Protein AF-A0A3L7LZA8-F1 (afdb_monomer_lite)

Radius of gyration: 15.6 Å; chains: 1; bounding box: 47×36×38 Å

Secondary structure (DSSP, 8-state):
-------HHHHHSSSS---S-EEESS-EEEEE--SSEEEEEEEEESSPPB-SSS-----TTEEEEEPTT--EEEE--STT-EEEEEEEE-HHHHHHHHS----EES-SEEE-HHHHHHHHHHHHHHHH---HHHHHHHHHHHHHHHGGGEE-------

pLDDT: mean 72.99, std 21.85, range [22.59, 97.25]

Foldseek 3Di:
DDPQPPDVVVVVVPVDDLDLKDWDFQDKFDWHFALWKKWWFFQDAPWFWQFAPPRDGAHHLKIFTDDGPGTTMTGRPDRVTTMIFIDTGHQVLLCVLQVFHDKDFPDRIDDDNVLSVVRSVLSNQLSVDPDPVSNSVSSNVNCVSCVVRIDTDPPPPD

Sequence (158 aa):
MKKTVHSSACRQAWRVCNSTVQHLLHHAFMPHSYDAFSLGIIDACAEPVQLSRCAASCPRQSLVMMNPDELHTGDAVTEEGWRYRMIYIAPSTLGDLSGESGWWFGNVAQQDLTRATALSQLLAAFWQSQEALCSAGLVLEIADRLRPHAHVARRSQM

Structure (mmCIF, N/CA/C/O backbone):
data_AF-A0A3L7LZA8-F1
#
_entry.id   AF-A0A3L7LZA8-F1
#
loop_
_atom_site.group_PDB
_atom_site.id
_atom_site.type_symbol
_atom_site.label_atom_id
_atom_site.label_alt_id
_atom_site.label_comp_id
_atom_site.label_asym_id
_atom_site.label_entity_id
_atom_site.label_seq_id
_atom_site.pdbx_PDB_ins_code
_atom_site.Cartn_x
_atom_site.Cartn_y
_atom_site.Cartn_z
_atom_site.occupancy
_atom_site.B_iso_or_equiv
_atom_site.auth_seq_id
_atom_site.auth_comp_id
_atom_site.auth_asym_id
_atom_site.auth_atom_id
_atom_site.pdbx_PDB_model_num
ATOM 1 N N . MET A 1 1 ? -15.874 -20.636 -15.280 1.00 28.42 1 MET A N 1
ATOM 2 C CA . MET A 1 1 ? -15.204 -21.303 -14.139 1.00 28.42 1 MET A CA 1
ATOM 3 C C . MET A 1 1 ? -13.952 -20.512 -13.788 1.00 28.42 1 MET A C 1
ATOM 5 O O . MET A 1 1 ? -12.988 -20.555 -14.541 1.00 28.42 1 MET A O 1
ATOM 9 N N . LYS A 1 2 ? -13.996 -19.713 -12.715 1.00 25.36 2 LYS A N 1
ATOM 10 C CA . LYS A 1 2 ? -12.841 -18.943 -12.231 1.00 25.36 2 LYS A CA 1
ATOM 11 C C . LYS A 1 2 ? -11.881 -19.933 -11.563 1.00 25.36 2 LYS A C 1
ATOM 13 O O . LYS A 1 2 ? -12.227 -20.507 -10.536 1.00 25.36 2 LYS A O 1
ATOM 18 N N . LYS A 1 3 ? -10.731 -20.216 -12.180 1.00 22.59 3 LYS A N 1
ATOM 19 C CA . LYS A 1 3 ? -9.682 -21.017 -11.538 1.00 22.59 3 LYS A CA 1
ATOM 20 C C . LYS A 1 3 ? -8.989 -20.129 -10.510 1.00 22.59 3 LYS A C 1
ATOM 22 O O . LYS A 1 3 ? -8.078 -19.387 -10.854 1.00 22.59 3 LYS A O 1
ATOM 27 N N . THR A 1 4 ? -9.439 -20.198 -9.265 1.00 29.67 4 THR A N 1
ATOM 28 C CA . THR A 1 4 ? -8.669 -19.721 -8.119 1.00 29.67 4 THR A CA 1
ATOM 29 C C . THR A 1 4 ? -7.475 -20.662 -7.969 1.00 29.67 4 THR A C 1
ATOM 31 O O . THR A 1 4 ? -7.614 -21.783 -7.480 1.00 29.67 4 THR A O 1
ATOM 34 N N . VAL A 1 5 ? -6.305 -20.267 -8.474 1.00 35.66 5 VAL A N 1
ATOM 35 C CA . VAL A 1 5 ? -5.085 -21.075 -8.352 1.00 35.66 5 VAL A CA 1
ATOM 36 C C . VAL A 1 5 ? -4.466 -20.791 -6.988 1.00 35.66 5 VAL A C 1
ATOM 38 O O . VAL A 1 5 ? -3.581 -19.962 -6.831 1.00 35.66 5 VAL A O 1
ATOM 41 N N . HIS A 1 6 ? -4.963 -21.480 -5.967 1.00 35.62 6 HIS A N 1
ATOM 42 C CA . HIS A 1 6 ? -4.308 -21.568 -4.666 1.00 35.62 6 HIS A CA 1
ATOM 43 C C . HIS A 1 6 ? -3.216 -22.645 -4.719 1.00 35.62 6 HIS A C 1
ATOM 45 O O . HIS A 1 6 ? -3.401 -23.742 -4.188 1.00 35.62 6 HIS A O 1
ATOM 51 N N . SER A 1 7 ? -2.082 -22.377 -5.376 1.00 33.81 7 SER A N 1
ATOM 52 C CA . SER A 1 7 ? -0.959 -23.319 -5.304 1.00 33.81 7 SER A CA 1
ATOM 53 C C . SER A 1 7 ? -0.294 -23.208 -3.926 1.00 33.81 7 SER A C 1
ATOM 55 O O . SER A 1 7 ? 0.017 -22.122 -3.433 1.00 33.81 7 SER A O 1
ATOM 57 N N . SER A 1 8 ? -0.103 -24.345 -3.257 1.00 29.80 8 SER A N 1
ATOM 58 C CA . SER A 1 8 ? 0.621 -24.439 -1.983 1.00 29.80 8 SER A CA 1
ATOM 59 C C . SER A 1 8 ? 2.046 -23.884 -2.078 1.00 29.80 8 SER A C 1
ATOM 61 O O . SER A 1 8 ? 2.532 -23.343 -1.091 1.00 29.80 8 SER A O 1
ATOM 63 N N . ALA A 1 9 ? 2.662 -23.910 -3.265 1.00 30.28 9 ALA A N 1
ATOM 64 C CA . ALA A 1 9 ? 3.958 -23.297 -3.553 1.00 30.28 9 ALA A CA 1
ATOM 65 C C . ALA A 1 9 ? 3.957 -21.766 -3.358 1.00 30.28 9 ALA A C 1
ATOM 67 O O . ALA A 1 9 ? 4.901 -21.230 -2.781 1.00 30.28 9 ALA A O 1
ATOM 68 N N . CYS A 1 10 ? 2.866 -21.078 -3.721 1.00 30.20 10 CYS A N 1
ATOM 69 C CA . CYS A 1 10 ? 2.695 -19.639 -3.479 1.00 30.20 10 CYS A CA 1
ATOM 70 C C . CYS A 1 10 ? 2.533 -19.320 -1.981 1.00 30.20 10 CYS A C 1
ATOM 72 O O . CYS A 1 10 ? 2.916 -18.251 -1.528 1.00 30.20 10 CYS A O 1
ATOM 74 N N . ARG A 1 11 ? 2.026 -20.269 -1.179 1.00 28.73 11 ARG A N 1
ATOM 75 C CA . ARG A 1 11 ? 2.004 -20.165 0.294 1.00 28.73 11 ARG A CA 1
ATOM 76 C C . ARG A 1 11 ? 3.338 -20.547 0.946 1.00 28.73 11 ARG A C 1
ATOM 78 O O . ARG A 1 11 ? 3.628 -20.068 2.036 1.00 28.73 11 ARG A O 1
ATOM 85 N N . GLN A 1 12 ? 4.137 -21.412 0.321 1.00 26.16 12 GLN A N 1
ATOM 86 C CA . GLN A 1 12 ? 5.396 -21.925 0.880 1.00 26.16 12 GLN A CA 1
ATOM 87 C C . GLN A 1 12 ? 6.597 -21.018 0.621 1.00 26.16 12 GLN A C 1
ATOM 89 O O . GLN A 1 12 ? 7.443 -20.919 1.503 1.00 26.16 12 GLN A O 1
ATOM 94 N N . ALA A 1 13 ? 6.626 -20.289 -0.498 1.00 31.77 13 ALA A N 1
ATOM 95 C CA . ALA A 1 13 ? 7.624 -19.238 -0.717 1.00 31.77 13 ALA A CA 1
ATOM 96 C C . ALA A 1 13 ? 7.542 -18.109 0.336 1.00 31.77 13 ALA A C 1
ATOM 98 O O . ALA A 1 13 ? 8.516 -17.398 0.540 1.00 31.77 13 ALA A O 1
ATOM 99 N N . TRP A 1 14 ? 6.408 -17.991 1.041 1.00 36.19 14 TRP A N 1
ATOM 100 C CA . TRP A 1 14 ? 6.113 -16.883 1.956 1.00 36.19 14 TRP A CA 1
ATOM 101 C C . TRP A 1 14 ? 5.804 -17.298 3.402 1.00 36.19 14 TRP A C 1
ATOM 103 O O . TRP A 1 14 ? 5.635 -16.442 4.264 1.00 36.19 14 TRP A O 1
ATOM 113 N N . ARG A 1 15 ? 5.779 -18.602 3.721 1.00 24.52 15 ARG A N 1
ATOM 114 C CA . ARG A 1 15 ? 5.746 -19.085 5.121 1.00 24.52 15 ARG A CA 1
ATOM 115 C C . ARG A 1 15 ? 7.105 -18.999 5.822 1.00 24.52 15 ARG A C 1
ATOM 117 O O . ARG A 1 15 ? 7.197 -19.329 7.000 1.00 24.52 15 ARG A O 1
ATOM 124 N N . VAL A 1 16 ? 8.143 -18.556 5.117 1.00 31.17 16 VAL A N 1
ATOM 125 C CA . VAL A 1 16 ? 9.498 -18.391 5.639 1.00 31.17 16 VAL A CA 1
ATOM 126 C C . VAL A 1 16 ? 9.909 -16.933 5.455 1.00 31.17 16 VAL A C 1
ATOM 128 O O . VAL A 1 16 ? 10.533 -16.620 4.453 1.00 31.17 16 VAL A O 1
ATOM 131 N N . CYS A 1 17 ? 9.540 -16.045 6.384 1.00 32.09 17 CYS A N 1
ATOM 132 C CA . CYS A 1 17 ? 10.435 -15.004 6.914 1.00 32.09 17 CYS A CA 1
ATOM 133 C C . CYS A 1 17 ? 9.679 -13.905 7.669 1.00 32.09 17 CYS A C 1
ATOM 135 O O . CYS A 1 17 ? 8.996 -13.079 7.074 1.00 32.09 17 CYS A O 1
ATOM 137 N N . ASN A 1 18 ? 9.957 -13.787 8.967 1.00 33.78 18 ASN A N 1
ATOM 138 C CA . ASN A 1 18 ? 9.859 -12.527 9.712 1.00 33.78 18 ASN A CA 1
ATOM 139 C C . ASN A 1 18 ? 10.967 -11.545 9.254 1.00 33.78 18 ASN A C 1
ATOM 141 O O . ASN A 1 18 ? 11.771 -11.104 10.072 1.00 33.78 18 ASN A O 1
ATOM 145 N N . SER A 1 19 ? 11.111 -11.274 7.949 1.00 40.09 19 SER A N 1
ATOM 146 C CA . SER A 1 19 ? 12.201 -10.436 7.424 1.00 40.09 19 SER A CA 1
ATOM 147 C C . SER A 1 19 ? 11.688 -9.193 6.709 1.00 40.09 19 SER A C 1
ATOM 149 O O . SER A 1 19 ? 10.867 -9.276 5.803 1.00 40.09 19 SER A O 1
ATOM 151 N N . THR A 1 20 ? 12.286 -8.059 7.063 1.00 56.75 20 THR A N 1
ATOM 152 C CA . THR A 1 20 ? 12.086 -6.697 6.551 1.00 56.75 20 THR A CA 1
ATOM 153 C C . THR A 1 20 ? 12.121 -6.538 5.024 1.00 56.75 20 THR A C 1
ATOM 155 O O . THR A 1 20 ? 11.540 -5.587 4.503 1.00 56.75 20 THR A O 1
ATOM 158 N N . VAL A 1 21 ? 12.817 -7.417 4.292 1.00 57.81 21 VAL A N 1
ATOM 159 C CA . VAL A 1 21 ? 13.053 -7.287 2.845 1.00 57.81 21 VAL A CA 1
ATOM 160 C C . VAL A 1 21 ? 13.142 -8.658 2.192 1.00 57.81 21 VAL A C 1
ATOM 162 O O . VAL A 1 21 ? 13.914 -9.493 2.659 1.00 57.81 21 VAL A O 1
ATOM 165 N N . GLN A 1 22 ? 12.439 -8.864 1.075 1.00 59.03 22 GLN A N 1
ATOM 166 C CA . GLN A 1 22 ? 12.596 -10.073 0.269 1.00 59.03 22 GLN A CA 1
ATOM 167 C C . GLN A 1 22 ? 13.469 -9.772 -0.952 1.00 59.03 22 GLN A C 1
ATOM 169 O O . GLN A 1 22 ? 13.223 -8.824 -1.701 1.00 59.03 22 GLN A O 1
ATOM 174 N N . HIS A 1 23 ? 14.499 -10.592 -1.147 1.00 55.44 23 HIS A N 1
ATOM 175 C CA . HIS A 1 23 ? 15.319 -10.598 -2.353 1.00 55.44 23 HIS A CA 1
ATOM 176 C C . HIS A 1 23 ? 14.956 -11.839 -3.169 1.00 55.44 23 HIS A C 1
ATOM 178 O O . HIS A 1 23 ? 15.065 -12.953 -2.656 1.00 55.44 23 HIS A O 1
ATOM 184 N N . LEU A 1 24 ? 14.512 -11.656 -4.413 1.00 55.91 24 LEU A N 1
ATOM 185 C CA . LEU A 1 24 ? 14.164 -12.757 -5.306 1.00 55.91 24 LEU A CA 1
ATOM 186 C C . LEU A 1 24 ? 15.078 -12.761 -6.528 1.00 55.91 24 LEU A C 1
ATOM 188 O O . LEU A 1 24 ? 15.089 -11.819 -7.320 1.00 55.91 24 LEU A O 1
ATOM 192 N N . LEU A 1 25 ? 15.801 -13.866 -6.690 1.00 53.75 25 LEU A N 1
ATOM 193 C CA . LEU A 1 25 ? 16.572 -14.181 -7.887 1.00 53.75 25 LEU A CA 1
ATOM 194 C C . LEU A 1 25 ? 15.710 -15.081 -8.780 1.00 53.75 25 LEU A C 1
ATOM 196 O O . LEU A 1 25 ? 15.241 -16.122 -8.321 1.00 53.75 25 LEU A O 1
ATOM 200 N N . HIS A 1 26 ? 15.475 -14.671 -10.029 1.00 57.03 26 HIS A N 1
ATOM 201 C CA . HIS A 1 26 ? 14.786 -15.465 -11.063 1.00 57.03 26 HIS A CA 1
ATOM 202 C C . HIS A 1 26 ? 13.436 -16.075 -10.636 1.00 57.03 26 HIS A C 1
ATOM 204 O O . HIS A 1 26 ? 13.129 -17.218 -10.978 1.00 57.03 26 HIS A O 1
ATOM 210 N N . HIS A 1 27 ? 12.626 -15.346 -9.863 1.00 55.28 27 HIS A N 1
ATOM 211 C CA . HIS A 1 27 ? 11.307 -15.834 -9.471 1.00 55.28 27 HIS A CA 1
ATOM 212 C C . HIS A 1 27 ? 10.215 -15.184 -10.316 1.00 55.28 27 HIS A C 1
ATOM 214 O O . HIS A 1 27 ? 10.109 -13.958 -10.362 1.00 55.28 27 HIS A O 1
ATOM 220 N N . ALA A 1 28 ? 9.425 -16.041 -10.958 1.00 59.59 28 ALA A N 1
ATOM 221 C CA . ALA A 1 28 ? 8.214 -15.709 -11.686 1.00 59.59 28 ALA A CA 1
ATOM 222 C C . ALA A 1 28 ? 7.019 -16.227 -10.884 1.00 59.59 28 ALA A C 1
ATOM 224 O O . ALA A 1 28 ? 6.829 -17.440 -10.737 1.00 59.59 28 ALA A O 1
ATOM 225 N N . PHE A 1 29 ? 6.225 -15.320 -10.321 1.00 62.38 29 PHE A N 1
ATOM 226 C CA . PHE A 1 29 ? 4.972 -15.703 -9.688 1.00 62.38 29 PHE A CA 1
ATOM 227 C C . PHE A 1 29 ? 3.896 -15.882 -10.752 1.00 62.38 29 PHE A C 1
ATOM 229 O O . PHE A 1 29 ? 3.516 -14.933 -11.439 1.00 62.38 29 PHE A O 1
ATOM 236 N N . MET A 1 30 ? 3.339 -17.093 -10.818 1.00 63.19 30 MET A N 1
ATOM 237 C CA . MET A 1 30 ? 2.129 -17.352 -11.596 1.00 63.19 30 MET A CA 1
ATOM 238 C C . MET A 1 30 ? 1.016 -16.358 -11.210 1.00 63.19 30 MET A C 1
ATOM 240 O O . MET A 1 30 ? 0.955 -15.950 -10.045 1.00 63.19 30 MET A O 1
ATOM 244 N N . PRO A 1 31 ? 0.109 -16.003 -12.142 1.00 68.25 31 PRO A N 1
ATOM 245 C CA . PRO A 1 31 ? -0.972 -15.064 -11.865 1.00 68.25 31 PRO A CA 1
ATOM 246 C C . PRO A 1 31 ? -1.758 -15.433 -10.601 1.00 68.25 31 PRO A C 1
ATOM 248 O O . PRO A 1 31 ? -2.319 -16.531 -10.516 1.00 68.25 31 PRO A O 1
ATOM 251 N N . HIS A 1 32 ? -1.814 -14.516 -9.639 1.00 71.12 32 HIS A N 1
ATOM 252 C CA . HIS A 1 32 ? -2.484 -14.696 -8.352 1.00 71.12 32 HIS A CA 1
ATOM 253 C C . HIS A 1 32 ? -3.108 -13.384 -7.860 1.00 71.12 32 HIS A C 1
ATOM 255 O O . HIS A 1 32 ? -2.889 -12.324 -8.436 1.00 71.12 32 HIS A O 1
ATOM 261 N N . SER A 1 33 ? -3.950 -13.466 -6.835 1.00 72.88 33 SER A N 1
ATOM 262 C CA . SER A 1 33 ? -4.588 -12.321 -6.182 1.00 72.88 33 SER A CA 1
ATOM 263 C C . SER A 1 33 ? -4.750 -12.610 -4.688 1.00 72.88 33 SER A C 1
ATOM 265 O O . SER A 1 33 ? -4.715 -13.774 -4.276 1.00 72.88 33 SER A O 1
ATOM 267 N N . TYR A 1 34 ? -4.945 -11.560 -3.891 1.00 76.38 34 TYR A N 1
ATOM 268 C CA . TYR A 1 34 ? -5.188 -11.642 -2.448 1.00 76.38 34 TYR A CA 1
ATOM 269 C C . TYR A 1 34 ? -6.501 -10.949 -2.098 1.00 76.38 34 TYR A C 1
ATOM 271 O O . TYR A 1 34 ? -6.894 -10.008 -2.773 1.00 76.38 34 TYR A O 1
ATOM 279 N N . ASP A 1 35 ? -7.133 -11.347 -1.003 1.00 84.81 35 ASP A N 1
ATOM 280 C CA . ASP A 1 35 ? -8.272 -10.653 -0.388 1.00 84.81 35 ASP A CA 1
ATOM 281 C C . ASP A 1 35 ? -7.838 -9.442 0.473 1.00 84.81 35 ASP A C 1
ATOM 283 O O . ASP A 1 35 ? -8.581 -8.948 1.321 1.00 84.81 35 ASP A O 1
ATOM 287 N N . ALA A 1 36 ? -6.623 -8.941 0.240 1.00 86.75 36 ALA A N 1
ATOM 288 C CA . ALA A 1 36 ? -5.979 -7.859 0.969 1.00 86.75 36 ALA A CA 1
ATOM 289 C C . ALA A 1 36 ? -5.286 -6.890 0.002 1.00 86.75 36 ALA A C 1
ATOM 291 O O . ALA A 1 36 ? -4.877 -7.279 -1.094 1.00 86.75 36 ALA A O 1
ATOM 292 N N . PHE A 1 37 ? -5.106 -5.639 0.430 1.00 89.62 37 PHE A N 1
ATOM 293 C CA . PHE A 1 37 ? -4.211 -4.710 -0.254 1.00 89.62 37 PHE A CA 1
ATOM 294 C C . PHE A 1 37 ? -2.781 -5.237 -0.177 1.00 89.62 37 PHE A C 1
ATOM 296 O O . PHE A 1 37 ? -2.351 -5.644 0.900 1.00 89.62 37 PHE A O 1
ATOM 303 N N . SER A 1 38 ? -2.034 -5.172 -1.278 1.00 91.06 38 SER A N 1
ATOM 304 C CA . SER A 1 38 ? -0.586 -5.390 -1.270 1.00 91.06 38 SER A CA 1
ATOM 305 C C . SER A 1 38 ? 0.102 -4.052 -1.499 1.00 91.06 38 SER A C 1
ATOM 307 O O . SER A 1 38 ? 0.070 -3.499 -2.601 1.00 91.06 38 SER A O 1
ATOM 309 N N . LEU A 1 39 ? 0.670 -3.503 -0.426 1.00 91.50 39 LEU A N 1
ATOM 310 C CA . LEU A 1 39 ? 1.228 -2.155 -0.393 1.00 91.50 39 LEU A CA 1
ATOM 311 C C . LEU A 1 39 ? 2.720 -2.224 -0.110 1.00 91.50 39 LEU A C 1
ATOM 313 O O . LEU A 1 39 ? 3.147 -2.936 0.797 1.00 91.50 39 LEU A O 1
ATOM 317 N N . GLY A 1 40 ? 3.526 -1.466 -0.843 1.00 91.50 40 GLY A N 1
ATOM 318 C CA . GLY A 1 40 ? 4.950 -1.439 -0.571 1.00 91.50 40 GLY A CA 1
ATOM 319 C C . GLY A 1 40 ? 5.796 -0.759 -1.623 1.00 91.50 40 GLY A C 1
ATOM 320 O O . GLY A 1 40 ? 5.367 0.207 -2.251 1.00 91.50 40 GLY A O 1
ATOM 321 N N . ILE A 1 41 ? 7.031 -1.233 -1.761 1.00 88.88 41 ILE A N 1
ATOM 322 C CA . ILE A 1 41 ? 8.027 -0.644 -2.653 1.00 88.88 41 ILE A CA 1
ATOM 323 C C . ILE A 1 41 ? 8.858 -1.687 -3.389 1.00 88.88 41 ILE A C 1
ATOM 325 O O . ILE A 1 41 ? 9.140 -2.769 -2.868 1.00 88.88 41 ILE A O 1
ATOM 329 N N . ILE A 1 42 ? 9.357 -1.287 -4.556 1.00 83.25 42 ILE A N 1
ATOM 330 C CA . ILE A 1 42 ? 10.476 -1.949 -5.229 1.00 83.25 42 ILE A CA 1
ATOM 331 C C . ILE A 1 42 ? 11.772 -1.233 -4.831 1.00 83.25 42 ILE A C 1
ATOM 333 O O . ILE A 1 42 ? 12.091 -0.163 -5.345 1.00 83.25 42 ILE A O 1
ATOM 337 N N . ASP A 1 43 ? 12.524 -1.820 -3.901 1.00 70.75 43 ASP A N 1
ATOM 338 C CA . ASP A 1 43 ? 13.790 -1.285 -3.376 1.00 70.75 43 ASP A CA 1
ATOM 339 C C . ASP A 1 43 ? 14.877 -1.214 -4.459 1.00 70.75 43 ASP A C 1
ATOM 341 O O . ASP A 1 43 ? 15.666 -0.273 -4.521 1.00 70.75 43 ASP A O 1
ATOM 345 N N . ALA A 1 44 ? 14.966 -2.264 -5.273 1.00 63.19 44 ALA A N 1
ATOM 346 C CA . ALA A 1 44 ? 15.937 -2.386 -6.345 1.00 63.19 44 ALA A CA 1
ATOM 347 C C . ALA A 1 44 ? 15.389 -3.342 -7.402 1.00 63.19 44 ALA A C 1
ATOM 349 O O . ALA A 1 44 ? 14.961 -4.446 -7.081 1.00 63.19 44 ALA A O 1
ATOM 350 N N . CYS A 1 45 ? 15.443 -2.929 -8.659 1.00 57.25 45 CYS A N 1
ATOM 351 C CA . CYS A 1 45 ? 15.244 -3.800 -9.800 1.00 57.25 45 CYS A CA 1
ATOM 352 C C . CYS A 1 45 ? 16.212 -3.386 -10.902 1.00 57.25 45 CYS A C 1
ATOM 354 O O . CYS A 1 45 ? 16.440 -2.191 -11.106 1.00 57.25 45 CYS A O 1
ATOM 356 N N . ALA A 1 46 ? 16.815 -4.357 -11.571 1.00 48.38 46 ALA A N 1
ATOM 357 C CA . ALA A 1 46 ? 17.689 -4.103 -12.705 1.00 48.38 46 ALA A CA 1
ATOM 358 C C . ALA A 1 46 ? 16.946 -3.505 -13.905 1.00 48.38 46 ALA A C 1
ATOM 360 O O . ALA A 1 46 ? 17.500 -2.658 -14.588 1.00 48.38 46 ALA A O 1
ATOM 361 N N . GLU A 1 47 ? 15.679 -3.875 -14.095 1.00 50.28 47 GLU A N 1
ATOM 362 C CA . GLU A 1 47 ? 14.859 -3.538 -15.265 1.00 50.28 47 GLU A CA 1
ATOM 363 C C . GLU A 1 47 ? 13.355 -3.517 -14.881 1.00 50.28 47 GLU A C 1
ATOM 365 O O . GLU A 1 47 ? 13.009 -3.828 -13.739 1.00 50.28 47 GLU A O 1
ATOM 370 N N . PRO A 1 48 ? 12.425 -3.135 -15.774 1.00 52.97 48 PRO A N 1
ATOM 371 C CA . PRO A 1 48 ? 10.981 -3.186 -15.533 1.00 52.97 48 PRO A CA 1
ATOM 372 C C . PRO A 1 48 ? 10.480 -4.517 -14.944 1.00 52.97 48 PRO A C 1
ATOM 374 O O . PRO A 1 48 ? 10.673 -5.564 -15.548 1.00 52.97 48 PRO A O 1
ATOM 377 N N . VAL A 1 49 ? 9.767 -4.491 -13.812 1.00 55.72 49 VAL A N 1
ATOM 378 C CA . VAL A 1 49 ? 8.984 -5.648 -13.312 1.00 55.72 49 VAL A CA 1
ATOM 379 C C . VAL A 1 49 ? 7.548 -5.531 -13.805 1.00 55.72 49 VAL A C 1
ATOM 381 O O . VAL A 1 49 ? 7.010 -4.431 -13.770 1.00 55.72 49 VAL A O 1
ATOM 384 N N . GLN A 1 50 ? 6.912 -6.634 -14.213 1.00 59.69 50 GLN A N 1
ATOM 385 C CA . GLN A 1 50 ? 5.466 -6.666 -14.464 1.00 59.69 50 GLN A CA 1
ATOM 386 C C . GLN A 1 50 ? 4.719 -7.073 -13.192 1.00 59.69 50 GLN A C 1
ATOM 388 O O . GLN A 1 50 ? 4.976 -8.143 -12.645 1.00 59.69 50 GLN A O 1
ATOM 393 N N . LEU A 1 51 ? 3.810 -6.208 -12.733 1.00 59.22 51 LEU A N 1
ATOM 394 C CA . LEU A 1 51 ? 3.070 -6.373 -11.475 1.00 59.22 51 LEU A CA 1
ATOM 395 C C . LEU A 1 51 ? 1.553 -6.530 -11.663 1.00 59.22 51 LEU A C 1
ATOM 397 O O . LEU A 1 51 ? 0.830 -6.610 -10.685 1.00 59.22 51 LEU A O 1
ATOM 401 N N . SER A 1 52 ? 1.027 -6.512 -12.891 1.00 60.84 52 SER A N 1
ATOM 402 C CA . SER A 1 52 ? -0.412 -6.666 -13.172 1.00 60.84 52 SER A CA 1
ATOM 403 C C . SER A 1 52 ? -0.640 -7.029 -14.644 1.00 60.84 52 SER A C 1
ATOM 405 O O . SER A 1 52 ? 0.281 -6.973 -15.460 1.00 60.84 52 SER A O 1
ATOM 407 N N . ARG A 1 53 ? -1.883 -7.382 -15.010 1.00 52.50 53 ARG A N 1
ATOM 408 C CA . ARG A 1 53 ? -2.299 -7.620 -16.412 1.00 52.50 53 ARG A CA 1
ATOM 409 C C . ARG A 1 53 ? -2.039 -6.417 -17.321 1.00 52.50 53 ARG A C 1
ATOM 411 O O . ARG A 1 53 ? -1.822 -6.592 -18.516 1.00 52.50 53 ARG A O 1
ATOM 418 N N . CYS A 1 54 ? -2.072 -5.211 -16.759 1.00 39.31 54 CYS A N 1
ATOM 419 C CA . CYS A 1 54 ? -1.468 -4.039 -17.373 1.00 39.31 54 CYS A CA 1
ATOM 420 C C . CYS A 1 54 ? 0.006 -4.070 -16.986 1.00 39.31 54 CYS A C 1
ATOM 422 O O . CYS A 1 54 ? 0.316 -3.855 -15.817 1.00 39.31 54 CYS A O 1
ATOM 424 N N . ALA A 1 55 ? 0.888 -4.380 -17.936 1.00 46.88 55 ALA A N 1
ATOM 425 C CA . ALA A 1 55 ? 2.333 -4.423 -17.743 1.00 46.88 55 ALA A CA 1
ATOM 426 C C . ALA A 1 55 ? 2.861 -3.057 -17.262 1.00 46.88 55 ALA A C 1
ATOM 428 O O . ALA A 1 55 ? 3.308 -2.224 -18.047 1.00 46.88 55 ALA A O 1
ATOM 429 N N . ALA A 1 56 ? 2.755 -2.796 -15.963 1.00 52.50 56 ALA A N 1
ATOM 430 C CA . ALA A 1 56 ? 3.266 -1.597 -15.335 1.00 52.50 56 ALA A CA 1
ATOM 431 C C . ALA A 1 56 ? 4.742 -1.841 -15.045 1.00 52.50 56 ALA A C 1
ATOM 433 O O . ALA A 1 56 ? 5.062 -2.544 -14.095 1.00 52.50 56 ALA A O 1
ATOM 434 N N . SER A 1 57 ? 5.619 -1.292 -15.886 1.00 55.88 57 SER A N 1
ATOM 435 C CA . SER A 1 57 ? 7.054 -1.235 -15.613 1.00 55.88 57 SER A CA 1
ATOM 436 C C . SER A 1 57 ? 7.293 -0.501 -14.293 1.00 55.88 57 SER A C 1
ATOM 438 O O . SER A 1 57 ? 6.940 0.672 -14.169 1.00 55.88 57 SER A O 1
ATOM 440 N N . CYS A 1 58 ? 7.881 -1.190 -13.314 1.00 59.44 58 CYS A N 1
ATOM 441 C CA . CYS A 1 58 ? 8.276 -0.601 -12.037 1.00 59.44 58 CYS A CA 1
ATOM 442 C C . CYS A 1 58 ? 9.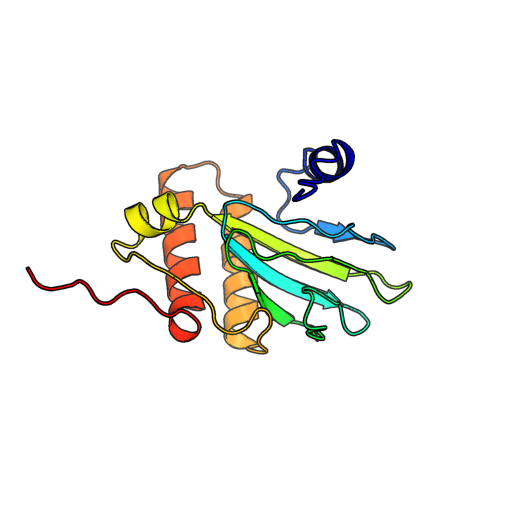783 -0.290 -12.024 1.00 59.44 58 CYS A C 1
ATOM 444 O O . CYS A 1 58 ? 10.584 -1.186 -11.744 1.00 59.44 58 CYS A O 1
ATOM 446 N N . PRO A 1 59 ? 10.202 0.957 -12.304 1.00 62.25 59 PRO A N 1
ATOM 447 C CA . PRO A 1 59 ? 11.584 1.377 -12.093 1.00 62.25 59 PRO A CA 1
ATOM 448 C C . PRO A 1 59 ? 11.952 1.339 -10.600 1.00 62.25 59 PRO A C 1
ATOM 450 O O . PRO A 1 59 ? 11.085 1.266 -9.722 1.00 62.25 59 PRO A O 1
ATOM 453 N N . ARG A 1 60 ? 13.254 1.396 -10.293 1.00 67.19 60 ARG A N 1
ATOM 454 C CA . ARG A 1 60 ? 13.761 1.418 -8.908 1.00 67.19 60 ARG A CA 1
ATOM 455 C C . ARG A 1 60 ? 13.048 2.485 -8.072 1.00 67.19 60 ARG A C 1
ATOM 457 O O . ARG A 1 60 ? 12.772 3.574 -8.569 1.00 67.19 60 ARG A O 1
ATOM 464 N N . GLN A 1 61 ? 12.804 2.169 -6.799 1.00 71.69 61 GLN A N 1
ATOM 465 C CA . GLN A 1 61 ? 12.190 3.068 -5.816 1.00 71.69 61 GLN A CA 1
ATOM 466 C C . GLN A 1 61 ? 10.759 3.498 -6.187 1.00 71.69 61 GLN A C 1
ATOM 468 O O . GLN A 1 61 ? 10.342 4.621 -5.903 1.00 71.69 61 GLN A O 1
ATOM 473 N N . SER A 1 62 ? 10.002 2.598 -6.815 1.00 82.44 62 SER A N 1
ATOM 474 C CA . SER A 1 62 ? 8.575 2.800 -7.083 1.00 82.44 62 SER A CA 1
ATOM 475 C C . SER A 1 62 ? 7.718 2.317 -5.916 1.00 82.44 62 SER A C 1
ATOM 477 O O . SER A 1 62 ? 8.030 1.303 -5.286 1.00 82.44 62 SER A O 1
ATOM 479 N N . LEU A 1 63 ? 6.619 3.029 -5.669 1.00 89.81 63 LEU A N 1
ATOM 480 C CA . LEU A 1 63 ? 5.510 2.574 -4.836 1.00 89.81 63 LEU A CA 1
ATOM 481 C C . LEU A 1 63 ? 4.735 1.482 -5.577 1.00 89.81 63 LEU A C 1
ATOM 483 O O . LEU A 1 63 ? 4.488 1.614 -6.777 1.00 89.81 63 LEU A O 1
ATOM 487 N N . VAL A 1 64 ? 4.313 0.453 -4.847 1.00 89.00 64 VAL A N 1
ATOM 488 C CA . VAL A 1 64 ? 3.424 -0.614 -5.319 1.00 89.00 64 VAL A CA 1
ATOM 489 C C . VAL A 1 64 ? 2.158 -0.606 -4.470 1.00 89.00 64 VAL A C 1
ATOM 491 O O . VAL A 1 64 ? 2.236 -0.660 -3.244 1.00 89.00 64 VAL A O 1
ATOM 494 N N . MET A 1 65 ? 0.999 -0.502 -5.115 1.00 91.50 65 MET A N 1
ATOM 495 C CA . MET A 1 65 ? -0.309 -0.331 -4.481 1.00 91.50 65 MET A CA 1
ATOM 496 C C . MET A 1 65 ? -1.357 -1.180 -5.208 1.00 91.50 65 MET A C 1
ATOM 498 O O . MET A 1 65 ? -2.089 -0.683 -6.061 1.00 91.50 65 MET A O 1
ATOM 502 N N . MET A 1 66 ? -1.406 -2.478 -4.905 1.00 89.62 66 MET A N 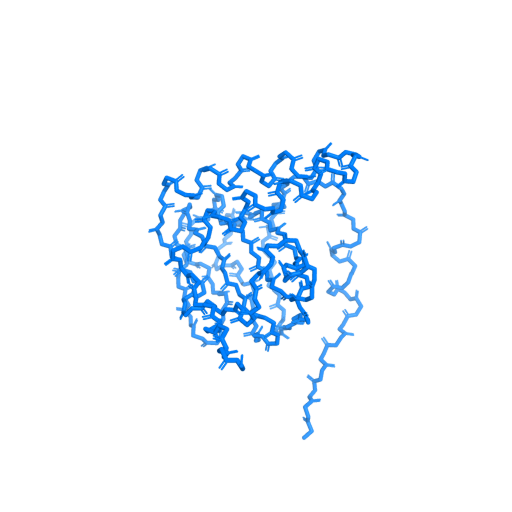1
ATOM 503 C CA . MET A 1 66 ? -2.357 -3.407 -5.528 1.00 89.62 66 MET A CA 1
ATOM 504 C C . MET A 1 66 ? -3.613 -3.557 -4.675 1.00 89.62 66 MET A C 1
ATOM 506 O O . MET A 1 66 ? -3.535 -3.720 -3.451 1.00 89.62 66 MET A O 1
ATOM 510 N N . ASN A 1 67 ? -4.771 -3.520 -5.332 1.00 91.50 67 ASN A N 1
ATOM 511 C CA . ASN A 1 67 ? -6.061 -3.681 -4.672 1.00 91.50 67 ASN A CA 1
ATOM 512 C C . ASN A 1 67 ? -6.350 -5.164 -4.356 1.00 91.50 67 ASN A C 1
ATOM 514 O O . ASN A 1 67 ? -5.797 -6.056 -5.006 1.00 91.50 67 ASN A O 1
ATOM 518 N N . PRO A 1 68 ? -7.249 -5.457 -3.398 1.00 88.00 68 PRO A N 1
ATOM 519 C CA . PRO A 1 68 ? -7.790 -6.797 -3.221 1.00 88.00 68 PRO A CA 1
ATOM 520 C C . PRO A 1 68 ? -8.388 -7.327 -4.526 1.00 88.00 68 PRO A C 1
ATOM 522 O O . PRO A 1 68 ? -8.936 -6.571 -5.328 1.00 88.00 68 PRO A O 1
ATOM 525 N N . ASP A 1 69 ? -8.273 -8.634 -4.729 1.00 84.19 69 ASP A N 1
ATOM 526 C CA . ASP A 1 69 ? -8.698 -9.375 -5.918 1.00 84.19 69 ASP A CA 1
ATOM 527 C C . ASP A 1 69 ? -8.036 -8.938 -7.235 1.00 84.19 69 ASP A C 1
ATOM 529 O O . ASP A 1 69 ? -8.347 -9.480 -8.303 1.00 84.19 69 ASP A O 1
ATOM 533 N N . GLU A 1 70 ? -7.072 -8.016 -7.183 1.00 80.12 70 GLU A N 1
ATOM 534 C CA . GLU A 1 70 ? -6.309 -7.609 -8.349 1.00 80.12 70 GLU A CA 1
ATOM 535 C C . GLU A 1 70 ? -5.349 -8.728 -8.756 1.00 80.12 70 GLU A C 1
ATOM 537 O O . GLU A 1 70 ? -4.447 -9.117 -8.010 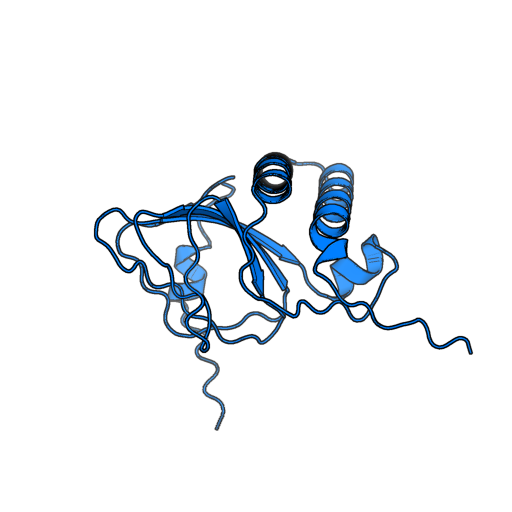1.00 80.12 70 GLU A O 1
ATOM 542 N N . LEU A 1 71 ? -5.573 -9.288 -9.948 1.00 75.69 71 LEU A N 1
ATOM 543 C CA . LEU A 1 71 ? -4.736 -10.359 -10.470 1.00 75.69 71 LEU A CA 1
ATOM 544 C C . LEU A 1 71 ? -3.392 -9.796 -10.927 1.00 75.69 71 LEU A C 1
ATOM 546 O O . LEU A 1 71 ? -3.336 -9.013 -11.877 1.00 75.69 71 LEU A O 1
ATOM 550 N N . HIS A 1 72 ? -2.322 -10.291 -10.325 1.00 70.75 72 HIS A N 1
ATOM 551 C CA . HIS A 1 72 ? -0.962 -9.876 -10.612 1.00 70.75 72 HIS A CA 1
ATOM 552 C C . HIS A 1 72 ? -0.025 -11.058 -10.831 1.00 70.75 72 HIS A C 1
ATOM 554 O O . HIS A 1 72 ? -0.252 -12.173 -10.352 1.00 70.75 72 HIS A O 1
ATOM 560 N N . THR A 1 73 ? 1.028 -10.796 -11.597 1.00 66.69 73 THR A N 1
ATOM 561 C CA . THR A 1 73 ? 2.232 -11.624 -11.664 1.00 66.69 73 THR A CA 1
ATOM 562 C C . THR A 1 73 ? 3.363 -10.879 -10.968 1.00 66.69 73 THR A C 1
ATOM 564 O O . THR A 1 73 ? 3.238 -9.703 -10.631 1.00 66.69 73 THR A O 1
ATOM 567 N N . GLY A 1 74 ? 4.458 -11.575 -10.707 1.00 61.16 74 GLY A N 1
ATOM 568 C CA . GLY A 1 74 ? 5.696 -10.942 -10.282 1.00 61.16 74 GLY A CA 1
ATOM 569 C C . GLY A 1 74 ? 6.809 -11.648 -11.012 1.00 61.16 74 GLY A C 1
ATOM 570 O O . GLY A 1 74 ? 7.314 -12.655 -10.526 1.00 61.16 74 GLY A O 1
ATOM 571 N N . ASP A 1 75 ? 7.100 -11.161 -12.211 1.00 57.28 75 ASP A N 1
ATOM 572 C CA . ASP A 1 75 ? 8.109 -11.740 -13.084 1.00 57.28 75 ASP A CA 1
ATOM 573 C C . ASP A 1 75 ? 9.374 -10.893 -12.997 1.00 57.28 75 ASP A C 1
ATOM 575 O O . ASP A 1 75 ? 9.395 -9.734 -13.418 1.00 57.28 75 ASP A O 1
ATOM 579 N N . ALA A 1 76 ? 10.437 -11.471 -12.431 1.00 53.81 76 ALA A N 1
ATOM 580 C CA . ALA A 1 76 ? 11.773 -10.913 -12.577 1.00 53.81 76 ALA A CA 1
ATOM 581 C C . ALA A 1 76 ? 12.150 -10.987 -14.063 1.00 53.81 76 ALA A C 1
ATOM 583 O O . ALA A 1 76 ? 12.391 -12.070 -14.592 1.00 53.81 76 ALA A O 1
ATOM 584 N N . VAL A 1 77 ? 12.161 -9.841 -14.745 1.00 52.22 77 VAL A N 1
ATOM 585 C CA . VAL A 1 77 ? 12.426 -9.780 -16.191 1.00 52.22 77 VAL A CA 1
ATOM 586 C C . VAL A 1 77 ? 13.909 -10.050 -16.512 1.00 52.22 77 VAL A C 1
ATOM 588 O O . VAL A 1 77 ? 14.244 -10.291 -17.668 1.00 52.22 77 VAL A O 1
ATOM 591 N N . THR A 1 78 ? 14.802 -10.074 -15.510 1.00 56.97 78 THR A N 1
ATOM 592 C CA . THR A 1 78 ? 16.258 -10.186 -15.715 1.00 56.97 78 THR A CA 1
ATOM 593 C C . THR A 1 78 ? 17.002 -11.049 -14.694 1.00 56.97 78 THR A C 1
ATOM 595 O O . THR A 1 78 ? 16.487 -11.395 -13.626 1.00 56.97 78 THR A O 1
ATOM 598 N N . GLU A 1 79 ? 18.259 -11.362 -15.040 1.00 57.06 79 GLU A N 1
ATOM 599 C CA . GLU A 1 79 ? 19.162 -12.215 -14.256 1.00 57.06 79 GLU A CA 1
ATOM 600 C C . GLU A 1 79 ? 19.608 -11.600 -12.915 1.00 57.06 79 GLU A C 1
ATOM 602 O O . GLU A 1 79 ? 19.962 -12.289 -11.962 1.00 57.06 79 GLU A O 1
ATOM 607 N N . GLU A 1 80 ? 19.556 -10.276 -12.803 1.00 57.31 80 GLU A N 1
ATOM 608 C CA . GLU A 1 80 ? 19.995 -9.545 -11.609 1.00 57.31 80 GLU A CA 1
ATOM 609 C C . GLU A 1 80 ? 18.961 -9.580 -10.465 1.00 57.31 80 GLU A C 1
ATOM 611 O O . GLU A 1 80 ? 19.241 -9.130 -9.352 1.00 57.31 80 GLU A O 1
ATOM 616 N N . GLY A 1 81 ? 17.771 -10.135 -10.725 1.00 62.44 81 GLY A N 1
ATOM 617 C CA . GLY A 1 81 ? 16.696 -10.262 -9.748 1.00 62.44 81 GLY A CA 1
ATOM 618 C C . GLY A 1 81 ? 16.065 -8.926 -9.345 1.00 62.44 81 GLY A C 1
ATOM 619 O O . GLY A 1 81 ? 16.278 -7.873 -9.950 1.00 62.44 81 GLY A O 1
ATOM 620 N N . TRP A 1 82 ? 15.234 -8.977 -8.306 1.00 66.31 82 TRP A N 1
ATOM 621 C CA . TRP A 1 82 ? 14.548 -7.804 -7.769 1.00 66.31 82 TRP A CA 1
ATOM 622 C C . TRP A 1 82 ? 14.370 -7.905 -6.256 1.00 66.31 82 TRP A C 1
ATOM 624 O O . TRP A 1 82 ? 14.334 -8.987 -5.661 1.00 66.31 82 TRP A O 1
ATOM 634 N N . ARG A 1 83 ? 14.273 -6.738 -5.622 1.00 74.19 83 ARG A N 1
ATOM 635 C CA . ARG A 1 83 ? 14.111 -6.585 -4.181 1.00 74.19 83 ARG A CA 1
ATOM 636 C C . ARG A 1 83 ? 12.910 -5.708 -3.894 1.00 74.19 83 ARG A C 1
ATOM 638 O O . ARG A 1 83 ? 12.813 -4.600 -4.422 1.00 74.19 83 ARG A O 1
ATOM 645 N N . TYR A 1 84 ? 12.043 -6.174 -3.010 1.00 81.00 84 TYR A N 1
ATOM 646 C CA . TYR A 1 84 ? 10.850 -5.444 -2.605 1.00 81.00 84 TYR A CA 1
ATOM 647 C C . TYR A 1 84 ? 10.597 -5.574 -1.105 1.00 81.00 84 TYR A C 1
ATOM 649 O O . TYR A 1 84 ? 11.130 -6.453 -0.418 1.00 81.00 84 TYR A O 1
ATOM 657 N N . ARG A 1 85 ? 9.744 -4.683 -0.607 1.00 86.44 85 ARG A N 1
ATOM 658 C CA . ARG A 1 85 ? 9.172 -4.745 0.739 1.00 86.44 85 ARG A CA 1
ATOM 659 C C . ARG A 1 85 ? 7.688 -4.511 0.607 1.00 86.44 85 ARG A C 1
ATOM 661 O O . ARG A 1 85 ? 7.308 -3.490 0.046 1.00 86.44 85 ARG A O 1
ATOM 668 N N . MET A 1 86 ? 6.885 -5.431 1.124 1.00 87.50 86 MET A N 1
ATOM 669 C CA . MET A 1 86 ? 5.429 -5.338 1.070 1.00 87.50 86 MET A CA 1
ATOM 670 C C . MET A 1 86 ? 4.833 -5.548 2.458 1.00 87.50 86 MET A C 1
ATOM 672 O O . MET A 1 86 ? 5.419 -6.224 3.305 1.00 87.50 86 MET A O 1
ATOM 676 N N . ILE A 1 87 ? 3.647 -4.990 2.655 1.00 89.25 87 ILE A N 1
ATOM 677 C CA . ILE A 1 87 ? 2.702 -5.338 3.709 1.00 89.25 87 ILE A CA 1
ATOM 678 C C . ILE A 1 87 ? 1.376 -5.723 3.052 1.00 89.25 87 ILE A C 1
ATOM 680 O O . ILE A 1 87 ? 0.995 -5.163 2.021 1.00 89.25 87 ILE A O 1
ATOM 684 N N . TYR A 1 88 ? 0.680 -6.682 3.658 1.00 90.25 88 TYR A N 1
ATOM 685 C CA . TYR A 1 88 ? -0.647 -7.103 3.229 1.00 90.25 88 TYR A CA 1
ATOM 686 C C . TYR A 1 88 ? -1.667 -6.690 4.280 1.00 90.25 88 TYR A C 1
ATOM 688 O O . TYR A 1 88 ? -1.555 -7.097 5.436 1.00 90.25 88 TYR A O 1
ATOM 696 N N . ILE A 1 89 ? -2.635 -5.860 3.895 1.00 89.69 89 ILE A N 1
ATOM 697 C CA . ILE A 1 89 ? -3.598 -5.274 4.834 1.00 89.69 89 ILE A CA 1
ATOM 698 C C . ILE A 1 89 ? -5.010 -5.581 4.353 1.00 89.69 89 ILE A C 1
ATOM 700 O O . ILE A 1 89 ? -5.396 -5.199 3.248 1.00 89.69 89 ILE A O 1
ATOM 704 N N . ALA A 1 90 ? -5.790 -6.272 5.184 1.00 91.19 90 ALA A N 1
ATOM 705 C CA . ALA A 1 90 ? -7.197 -6.513 4.892 1.00 91.19 90 ALA A CA 1
ATOM 706 C C . ALA A 1 90 ? -7.968 -5.177 4.859 1.00 91.19 90 ALA A C 1
ATOM 708 O O . ALA A 1 90 ? -7.706 -4.308 5.699 1.00 91.19 90 ALA A O 1
ATOM 709 N N . PRO A 1 91 ? -8.951 -4.999 3.956 1.00 91.00 91 PRO A N 1
ATOM 710 C CA . PRO A 1 91 ? -9.720 -3.758 3.887 1.00 91.00 91 PRO A CA 1
ATOM 711 C C . PRO A 1 91 ? -10.432 -3.394 5.189 1.00 91.00 91 PRO A C 1
ATOM 713 O O . PRO A 1 91 ? -10.492 -2.217 5.534 1.00 91.00 91 PRO A O 1
ATOM 716 N N . SER A 1 92 ? -10.923 -4.393 5.931 1.00 91.06 92 SER A N 1
ATOM 717 C CA . SER A 1 92 ? -11.522 -4.182 7.251 1.00 91.06 92 SER A CA 1
ATOM 718 C C . SER A 1 92 ? -10.504 -3.631 8.243 1.00 91.06 92 SER A C 1
ATOM 720 O O . SER A 1 92 ? -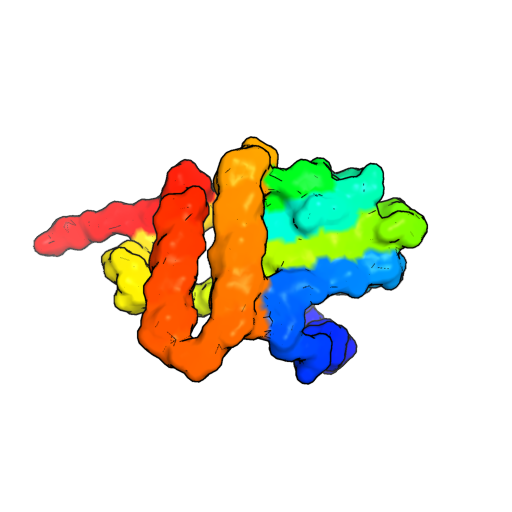10.765 -2.616 8.866 1.00 91.06 92 SER A O 1
ATOM 722 N N . THR A 1 93 ? -9.306 -4.218 8.320 1.00 91.44 93 THR A N 1
ATOM 723 C CA . THR A 1 93 ? -8.238 -3.753 9.216 1.00 91.44 93 THR A CA 1
ATOM 724 C C . THR A 1 93 ? -7.808 -2.325 8.902 1.00 91.44 93 THR A C 1
ATOM 726 O O . THR A 1 93 ? -7.661 -1.519 9.816 1.00 91.44 93 THR A O 1
ATOM 729 N N . LEU A 1 94 ? -7.622 -1.990 7.621 1.00 93.06 94 LEU A N 1
ATOM 730 C CA . LEU A 1 94 ? -7.278 -0.623 7.231 1.00 93.06 94 LEU A CA 1
ATOM 731 C C . LEU A 1 94 ? -8.408 0.351 7.585 1.00 93.06 94 LEU A C 1
ATOM 733 O O . LEU A 1 94 ? -8.135 1.451 8.064 1.00 93.06 94 LEU A O 1
ATOM 737 N N . GLY A 1 95 ? -9.662 -0.058 7.387 1.00 93.25 95 GLY A N 1
ATOM 738 C CA . GLY A 1 95 ? -10.826 0.753 7.729 1.00 93.25 95 GLY A CA 1
ATOM 739 C C . GLY A 1 95 ? -11.008 0.970 9.227 1.00 93.25 95 GLY A C 1
ATOM 740 O O . GLY A 1 95 ? -11.243 2.100 9.647 1.00 93.25 95 GLY A O 1
ATOM 741 N N . ASP A 1 96 ? -10.833 -0.075 10.030 1.00 93.31 96 ASP A N 1
ATOM 742 C CA . ASP A 1 96 ? -10.945 -0.013 11.488 1.00 93.31 96 ASP A CA 1
ATOM 743 C C . ASP A 1 96 ? -9.858 0.882 12.094 1.00 93.31 96 ASP A C 1
ATOM 745 O O . ASP A 1 96 ? -10.128 1.646 13.018 1.00 93.31 96 ASP A O 1
ATOM 749 N N . LEU A 1 97 ? -8.634 0.816 11.555 1.00 93.00 97 LEU A N 1
ATOM 750 C CA . LEU A 1 97 ? -7.520 1.643 12.014 1.00 93.00 97 LEU A CA 1
ATOM 751 C C . LEU A 1 97 ? -7.670 3.100 11.565 1.00 93.00 97 LEU A C 1
ATOM 753 O O . LEU A 1 97 ? -7.621 4.000 12.400 1.00 93.00 97 LEU A O 1
ATOM 757 N N . SER A 1 98 ? -7.839 3.344 10.261 1.00 93.19 98 SER A N 1
ATOM 758 C CA . SER A 1 98 ? -7.862 4.705 9.694 1.00 93.19 98 SER A CA 1
ATOM 759 C C . SER A 1 98 ? -9.171 5.457 9.945 1.00 93.19 98 SER A C 1
ATOM 761 O O . SER A 1 98 ? -9.218 6.679 9.825 1.00 93.19 98 SER A O 1
ATOM 763 N N . GLY A 1 99 ? -10.259 4.741 10.244 1.00 93.06 99 GLY A N 1
ATOM 764 C CA . GLY A 1 99 ? -11.612 5.296 10.265 1.00 93.06 99 GLY A CA 1
ATOM 765 C C . GLY A 1 99 ? -12.170 5.631 8.872 1.00 93.06 99 GLY A C 1
ATOM 766 O O . GLY A 1 99 ? -13.283 6.154 8.766 1.00 93.06 99 GLY A O 1
ATOM 767 N N . GLU A 1 100 ? -11.432 5.331 7.799 1.00 92.44 100 GLU A N 1
ATOM 768 C CA . GLU A 1 100 ? -11.822 5.563 6.408 1.00 92.44 100 GLU A CA 1
ATOM 769 C C . GLU A 1 100 ? -12.125 4.236 5.707 1.00 92.44 100 GLU A C 1
ATOM 771 O O . GLU A 1 100 ? -11.355 3.286 5.780 1.00 92.44 100 GLU A O 1
ATOM 776 N N . SER A 1 101 ? -13.231 4.161 4.968 1.00 90.44 101 SER A N 1
ATOM 777 C CA . SER A 1 101 ? -13.638 2.939 4.262 1.00 90.44 101 SER A CA 1
ATOM 778 C C . SER A 1 101 ? -13.666 3.133 2.747 1.00 90.44 101 SER A C 1
ATOM 780 O O . SER A 1 101 ? -13.651 4.254 2.234 1.00 90.44 101 SER A O 1
ATOM 782 N N . GLY A 1 102 ? -13.691 2.017 2.015 1.00 91.31 102 GLY A N 1
ATOM 783 C CA . GLY A 1 102 ? -13.727 2.035 0.552 1.00 91.31 102 GLY A CA 1
ATOM 784 C C . GLY A 1 102 ? -12.444 2.580 -0.074 1.00 91.31 102 GLY A C 1
ATOM 785 O O . GLY A 1 102 ? -12.519 3.313 -1.057 1.00 91.31 102 GLY A O 1
ATOM 786 N N . TRP A 1 103 ? -11.291 2.258 0.521 1.00 94.12 103 TRP A N 1
ATOM 787 C CA . TRP A 1 103 ? -9.985 2.557 -0.058 1.00 94.12 103 TRP A CA 1
ATOM 788 C C . TRP A 1 103 ? -9.833 1.875 -1.419 1.00 94.12 103 TRP A C 1
ATOM 790 O O . TRP A 1 103 ? -10.175 0.702 -1.576 1.00 94.12 103 TRP A O 1
ATOM 800 N N . TRP A 1 104 ? -9.301 2.606 -2.391 1.00 94.06 104 TRP A N 1
ATOM 801 C CA . TRP A 1 104 ? -8.990 2.094 -3.718 1.00 94.06 104 TRP A CA 1
ATOM 802 C C . TRP A 1 104 ? -7.828 2.868 -4.342 1.00 94.06 104 TRP A C 1
ATOM 804 O O . TRP A 1 104 ? -7.795 4.099 -4.287 1.00 94.06 104 TRP A O 1
ATOM 814 N N . PHE A 1 105 ? -6.891 2.158 -4.965 1.00 91.81 105 PHE A N 1
ATOM 815 C CA . PHE A 1 105 ? -5.724 2.741 -5.625 1.00 91.81 105 PHE A CA 1
ATOM 816 C C . PHE A 1 105 ? -5.881 2.664 -7.140 1.00 91.81 105 PHE A C 1
ATOM 818 O O . PHE A 1 105 ? -6.050 1.580 -7.696 1.00 91.81 105 PHE A O 1
ATOM 825 N N . GLY A 1 106 ? -5.808 3.816 -7.814 1.00 88.19 106 GLY A N 1
ATOM 826 C CA . GLY A 1 106 ? -6.013 3.885 -9.264 1.00 88.19 106 GLY A CA 1
ATOM 827 C C . GLY A 1 106 ? -4.809 3.483 -10.107 1.00 88.19 106 GLY A C 1
ATOM 828 O O . GLY A 1 106 ? -4.966 3.182 -11.287 1.00 88.19 106 GLY A O 1
ATOM 829 N N . ASN A 1 107 ? -3.619 3.454 -9.507 1.00 86.69 107 ASN A N 1
ATOM 830 C CA . ASN A 1 107 ? -2.384 3.072 -10.175 1.00 86.69 107 ASN A CA 1
ATOM 831 C C . ASN A 1 107 ? -1.628 2.048 -9.328 1.00 86.69 107 ASN A C 1
ATOM 833 O O . ASN A 1 107 ? -1.256 2.349 -8.197 1.00 86.69 107 ASN A O 1
ATOM 837 N N . VAL A 1 108 ? -1.333 0.883 -9.912 1.00 85.19 108 VAL A N 1
ATOM 838 C CA . VAL A 1 108 ? -0.565 -0.191 -9.255 1.00 85.19 108 VAL A CA 1
ATOM 839 C C . VAL A 1 108 ? 0.856 0.245 -8.919 1.00 85.19 108 VAL A C 1
ATOM 841 O O . VAL A 1 108 ? 1.383 -0.120 -7.875 1.00 85.19 108 VAL A O 1
ATOM 844 N N . ALA A 1 109 ? 1.476 1.016 -9.808 1.00 84.44 109 ALA A N 1
ATOM 845 C CA . ALA A 1 109 ? 2.859 1.447 -9.702 1.00 84.44 109 ALA A CA 1
ATOM 846 C C . ALA A 1 109 ? 2.950 2.958 -9.883 1.00 84.44 109 ALA A C 1
ATOM 848 O O . ALA A 1 109 ? 2.379 3.500 -10.833 1.00 84.44 109 ALA A O 1
ATOM 849 N N . GLN A 1 110 ? 3.669 3.639 -8.992 1.00 86.00 110 GLN A N 1
ATOM 850 C CA . GLN A 1 110 ? 3.913 5.080 -9.081 1.00 86.00 110 GLN A CA 1
ATOM 851 C C . GLN A 1 110 ? 5.342 5.411 -8.654 1.00 86.00 110 GLN A C 1
ATOM 853 O O . GLN A 1 110 ? 5.834 4.905 -7.646 1.00 86.00 110 GLN A O 1
ATOM 858 N N . GLN A 1 111 ? 5.999 6.298 -9.399 1.00 84.31 111 GLN A N 1
ATOM 859 C CA . GLN A 1 111 ? 7.296 6.836 -9.004 1.00 84.31 111 GLN A CA 1
ATOM 860 C C . GLN A 1 111 ? 7.105 8.018 -8.055 1.00 84.31 111 GLN A C 1
ATOM 862 O O . GLN A 1 111 ? 6.646 9.082 -8.460 1.00 84.31 111 GLN A O 1
ATOM 867 N N . ASP A 1 112 ? 7.502 7.836 -6.800 1.00 88.19 112 ASP A N 1
ATOM 868 C CA . ASP A 1 112 ? 7.624 8.909 -5.816 1.00 88.19 112 ASP A CA 1
ATOM 869 C C . ASP A 1 112 ? 8.779 8.549 -4.877 1.00 88.19 112 ASP A C 1
ATOM 871 O O . ASP A 1 112 ? 8.620 7.763 -3.946 1.00 88.19 112 ASP A O 1
ATOM 875 N N . LEU A 1 113 ? 9.968 9.093 -5.153 1.00 86.44 113 LEU A N 1
ATOM 876 C CA . LEU A 1 113 ? 11.194 8.754 -4.421 1.00 86.44 113 LEU A CA 1
ATOM 877 C C . LEU A 1 113 ? 11.103 9.099 -2.933 1.00 86.44 113 LEU A C 1
ATOM 879 O O . LEU A 1 113 ? 11.586 8.344 -2.084 1.00 86.44 113 LEU A O 1
ATOM 883 N N . THR A 1 114 ? 10.482 10.233 -2.618 1.00 91.12 114 THR A N 1
ATOM 884 C CA . THR A 1 114 ? 10.345 10.718 -1.246 1.00 91.12 114 THR A CA 1
ATOM 885 C C . THR A 1 114 ? 9.441 9.781 -0.456 1.00 91.12 114 THR A C 1
ATOM 887 O O . THR A 1 114 ? 9.826 9.306 0.616 1.00 91.12 114 THR A O 1
ATOM 890 N N . ARG A 1 115 ? 8.266 9.443 -1.003 1.00 92.50 115 ARG A N 1
ATOM 891 C CA . ARG A 1 115 ? 7.339 8.506 -0.355 1.00 92.50 115 ARG A CA 1
ATOM 892 C C . ARG A 1 115 ? 7.881 7.092 -0.328 1.00 92.50 115 ARG A C 1
ATOM 894 O O . ARG A 1 115 ? 7.738 6.439 0.697 1.00 92.50 115 ARG A O 1
ATOM 901 N N . ALA A 1 116 ? 8.535 6.627 -1.389 1.00 90.25 116 ALA A N 1
ATOM 902 C CA . ALA A 1 116 ? 9.124 5.293 -1.425 1.00 90.25 116 ALA A CA 1
ATOM 903 C C . ALA A 1 116 ? 10.219 5.135 -0.363 1.00 90.25 116 ALA A C 1
ATOM 905 O O . ALA A 1 116 ? 10.269 4.116 0.321 1.00 90.25 116 ALA A O 1
ATOM 906 N N . THR A 1 117 ? 11.050 6.160 -0.155 1.00 90.00 117 THR A N 1
ATOM 907 C CA . THR A 1 117 ? 12.075 6.148 0.901 1.00 90.00 117 THR A CA 1
ATOM 908 C C . THR A 1 117 ? 11.442 6.103 2.291 1.00 90.00 117 THR A C 1
ATOM 910 O O . THR A 1 117 ? 11.830 5.270 3.112 1.00 90.00 117 THR A O 1
ATOM 913 N N . ALA A 1 118 ? 10.434 6.941 2.548 1.00 92.69 118 ALA A N 1
ATOM 914 C CA . ALA A 1 118 ? 9.712 6.933 3.820 1.00 92.69 118 ALA A CA 1
ATOM 915 C C . ALA A 1 118 ? 8.997 5.590 4.063 1.00 92.69 118 ALA A C 1
ATOM 917 O O . ALA A 1 118 ? 9.109 5.002 5.137 1.00 92.69 118 ALA A O 1
ATOM 918 N N . LEU A 1 119 ? 8.324 5.055 3.042 1.00 93.62 119 LEU A N 1
ATOM 919 C CA . LEU A 1 119 ? 7.628 3.774 3.111 1.00 93.62 119 LEU A CA 1
ATOM 920 C C . LEU A 1 119 ? 8.602 2.610 3.342 1.00 93.62 119 LEU A C 1
ATOM 922 O O . LEU A 1 119 ? 8.308 1.719 4.133 1.00 93.62 119 LEU A O 1
ATOM 926 N N . SER A 1 120 ? 9.796 2.648 2.740 1.00 90.50 120 SER A N 1
ATOM 927 C CA . SER A 1 120 ? 10.876 1.681 2.992 1.00 90.50 120 SER A CA 1
ATOM 928 C C . SER A 1 120 ? 11.243 1.597 4.478 1.00 90.50 120 SER A C 1
ATOM 930 O O . SER A 1 120 ? 11.436 0.499 5.011 1.00 90.50 120 SER A O 1
ATOM 932 N N . GLN A 1 121 ? 11.333 2.752 5.149 1.00 91.62 121 GLN A N 1
ATOM 933 C CA . GLN A 1 121 ? 11.663 2.860 6.573 1.00 91.62 121 GLN A CA 1
ATOM 934 C C . GLN A 1 121 ? 10.506 2.389 7.461 1.00 91.62 121 GLN A C 1
ATOM 936 O O . GLN A 1 121 ? 10.733 1.631 8.401 1.00 91.62 121 GLN A O 1
ATOM 941 N N . LEU A 1 122 ? 9.270 2.778 7.135 1.00 94.38 122 LEU A N 1
ATOM 942 C CA . LEU A 1 122 ? 8.075 2.358 7.874 1.00 94.38 122 LEU A CA 1
ATOM 943 C C . LEU A 1 122 ? 7.857 0.845 7.797 1.00 94.38 122 LEU A C 1
ATOM 945 O O . LEU A 1 122 ? 7.629 0.208 8.821 1.00 94.38 122 LEU A O 1
ATOM 949 N N . LEU A 1 123 ? 8.003 0.251 6.610 1.00 91.44 123 LEU A N 1
ATOM 950 C CA . LEU A 1 123 ? 7.925 -1.201 6.433 1.00 91.44 123 LEU A CA 1
ATOM 951 C C . LEU A 1 123 ? 9.037 -1.918 7.200 1.00 91.44 123 LEU A C 1
ATOM 953 O O . LEU A 1 123 ? 8.801 -2.963 7.799 1.00 91.44 123 LEU A O 1
ATOM 957 N N . ALA A 1 124 ? 10.242 -1.342 7.230 1.00 89.69 124 ALA A N 1
ATOM 958 C CA . ALA A 1 124 ? 11.335 -1.895 8.015 1.00 89.69 124 ALA A CA 1
ATOM 959 C C . ALA A 1 124 ? 11.073 -1.864 9.518 1.00 89.69 124 ALA A C 1
ATOM 961 O O . ALA A 1 124 ? 11.408 -2.831 10.202 1.00 89.69 124 ALA A O 1
ATOM 962 N N . ALA A 1 125 ? 10.478 -0.786 10.022 1.00 90.50 125 ALA A N 1
ATOM 963 C CA . ALA A 1 125 ? 10.057 -0.694 11.412 1.00 90.50 125 ALA A CA 1
ATOM 964 C C . ALA A 1 125 ? 8.904 -1.664 11.713 1.00 90.50 125 ALA A C 1
ATOM 966 O O . ALA A 1 125 ? 8.927 -2.326 12.746 1.00 90.50 125 ALA A O 1
ATOM 967 N N . PHE A 1 126 ? 7.936 -1.800 10.798 1.00 91.12 126 PHE A N 1
ATOM 968 C CA . PHE A 1 126 ? 6.780 -2.685 10.959 1.00 91.12 126 PHE A CA 1
ATOM 969 C C . PHE A 1 126 ? 7.213 -4.141 11.127 1.00 91.12 126 PHE A C 1
ATOM 971 O O . PHE A 1 126 ? 6.846 -4.778 12.108 1.00 91.12 126 PHE A O 1
ATOM 978 N N . TRP A 1 127 ? 8.075 -4.639 10.237 1.00 87.00 127 TRP A N 1
ATOM 979 C CA . TRP A 1 127 ? 8.559 -6.023 10.293 1.00 87.00 127 TRP A CA 1
ATOM 980 C C . TRP A 1 127 ? 9.494 -6.321 11.474 1.00 87.00 127 TRP A C 1
ATOM 982 O O . TRP A 1 127 ? 9.701 -7.487 11.803 1.00 87.00 127 TRP A O 1
ATOM 992 N N . GLN A 1 128 ? 10.051 -5.292 12.118 1.00 87.88 128 GLN A N 1
ATOM 993 C CA . GLN A 1 128 ? 10.846 -5.424 13.346 1.00 87.88 128 GLN A CA 1
ATOM 994 C C . GLN A 1 128 ? 10.012 -5.255 14.622 1.00 87.88 128 GLN A C 1
ATOM 996 O O . GLN A 1 128 ? 10.497 -5.549 15.716 1.00 87.88 128 GLN A O 1
ATOM 1001 N N . SER A 1 129 ? 8.778 -4.763 14.508 1.00 88.12 129 SER A N 1
ATOM 1002 C CA . SER A 1 129 ? 7.923 -4.520 15.661 1.00 88.12 129 SER A CA 1
ATOM 1003 C C . SER A 1 129 ? 7.413 -5.835 16.245 1.00 88.12 129 SER A C 1
ATOM 1005 O O . SER A 1 129 ? 6.964 -6.722 15.524 1.00 88.12 129 SER A O 1
ATOM 1007 N N . GLN A 1 130 ? 7.461 -5.951 17.572 1.00 88.12 130 GLN A N 1
ATOM 1008 C CA . GLN A 1 130 ? 6.886 -7.081 18.313 1.00 88.12 130 GLN A CA 1
ATOM 1009 C C . GLN A 1 130 ? 5.636 -6.677 19.108 1.00 88.12 130 GLN A C 1
ATOM 1011 O O . GLN A 1 130 ? 4.952 -7.532 19.666 1.00 88.12 130 GLN A O 1
ATOM 1016 N N . GLU A 1 131 ? 5.319 -5.380 19.156 1.00 91.69 131 GLU A N 1
ATOM 1017 C CA . GLU A 1 131 ? 4.174 -4.855 19.893 1.00 91.69 131 GLU A CA 1
ATOM 1018 C C . GLU A 1 131 ? 3.012 -4.518 18.958 1.00 91.69 131 GLU A C 1
ATOM 1020 O O . GLU A 1 131 ? 3.172 -3.818 17.952 1.00 91.69 131 GLU A O 1
ATOM 1025 N N . ALA A 1 132 ? 1.812 -4.969 19.328 1.00 88.62 132 ALA A N 1
ATOM 1026 C CA . ALA A 1 132 ? 0.611 -4.791 18.516 1.00 88.62 132 ALA A CA 1
ATOM 1027 C C . ALA A 1 132 ? 0.245 -3.311 18.316 1.00 88.62 132 ALA A C 1
ATOM 1029 O O . ALA A 1 132 ? -0.096 -2.910 17.205 1.00 88.62 132 ALA A O 1
ATOM 1030 N N . LEU A 1 133 ? 0.360 -2.486 19.363 1.00 91.75 133 LEU A N 1
ATOM 1031 C CA . LEU A 1 133 ? 0.037 -1.058 19.283 1.00 91.75 133 LEU A CA 1
ATOM 1032 C C . LEU A 1 133 ? 1.018 -0.306 18.372 1.00 91.75 133 LEU A C 1
ATOM 1034 O O . LEU A 1 133 ? 0.593 0.472 17.521 1.00 91.75 133 LEU A O 1
ATOM 1038 N N . CYS A 1 134 ? 2.317 -0.588 18.501 1.00 93.56 134 CYS A N 1
ATOM 1039 C CA . CYS A 1 134 ? 3.342 -0.038 17.617 1.00 93.56 134 CYS A CA 1
ATOM 1040 C C . CYS A 1 134 ? 3.103 -0.452 16.158 1.00 93.56 134 CYS A C 1
ATOM 1042 O O . CYS A 1 134 ? 3.169 0.384 15.260 1.00 93.56 134 CYS A O 1
ATOM 1044 N N . SER A 1 135 ? 2.761 -1.720 15.919 1.00 91.38 135 SER A N 1
ATOM 1045 C CA . SER A 1 135 ? 2.439 -2.230 14.580 1.00 91.38 135 SER A CA 1
ATOM 1046 C C . SER A 1 135 ? 1.214 -1.531 13.978 1.00 91.38 135 SER A C 1
ATOM 1048 O O . SER A 1 135 ? 1.246 -1.131 12.816 1.00 91.38 135 SER A O 1
ATOM 1050 N N . ALA A 1 136 ? 0.159 -1.323 14.772 1.00 92.94 136 ALA A N 1
ATOM 1051 C CA . ALA A 1 136 ? -1.040 -0.601 14.351 1.00 92.94 136 ALA A CA 1
ATOM 1052 C C . ALA A 1 136 ? -0.747 0.872 14.008 1.00 92.94 136 ALA A C 1
ATOM 1054 O O . ALA A 1 136 ? -1.201 1.364 12.976 1.00 92.94 136 ALA A O 1
ATOM 1055 N N . GLY A 1 137 ? 0.063 1.559 14.821 1.00 95.75 137 GLY A N 1
ATOM 1056 C CA . GLY A 1 137 ? 0.504 2.928 14.535 1.00 95.75 137 GLY A CA 1
ATOM 1057 C C . GLY A 1 137 ? 1.340 3.030 13.255 1.00 95.75 137 GLY A C 1
ATOM 1058 O O . GLY A 1 137 ? 1.154 3.947 12.460 1.00 95.75 137 GLY A O 1
ATOM 1059 N N . LEU A 1 138 ? 2.211 2.052 12.996 1.00 95.44 138 LEU A N 1
ATOM 1060 C CA . LEU A 1 138 ? 2.990 1.994 11.755 1.00 95.44 138 LEU A CA 1
ATOM 1061 C C . LEU A 1 138 ? 2.107 1.753 10.527 1.00 95.44 138 LEU A C 1
ATOM 1063 O O . LEU A 1 138 ? 2.356 2.344 9.479 1.00 95.44 138 LEU A O 1
ATOM 1067 N N . VAL A 1 139 ? 1.057 0.937 10.649 1.00 94.44 139 VAL A N 1
ATOM 1068 C CA . VAL A 1 139 ? 0.060 0.761 9.581 1.00 94.44 139 VAL A CA 1
ATOM 1069 C C . VAL A 1 139 ? -0.654 2.076 9.263 1.00 94.44 139 VAL A C 1
ATOM 1071 O O . VAL A 1 139 ? -0.844 2.383 8.087 1.00 94.44 139 VAL A O 1
ATOM 1074 N N . LEU A 1 140 ? -1.000 2.873 10.276 1.00 96.12 140 LEU A N 1
ATOM 1075 C CA . LEU A 1 140 ? -1.595 4.197 10.078 1.00 96.12 140 LEU A CA 1
ATOM 1076 C C . LEU A 1 140 ? -0.650 5.156 9.351 1.00 96.12 140 LEU A C 1
ATOM 1078 O O . LEU A 1 140 ? -1.041 5.759 8.357 1.00 96.12 140 LEU A O 1
ATOM 1082 N N . GLU A 1 141 ? 0.613 5.230 9.768 1.00 97.25 141 GLU A N 1
ATOM 1083 C CA . GLU A 1 141 ? 1.615 6.053 9.078 1.00 97.25 141 GLU A CA 1
ATOM 1084 C C . GLU A 1 141 ? 1.812 5.617 7.618 1.00 97.25 141 GLU A C 1
ATOM 1086 O O . GLU A 1 141 ? 1.932 6.458 6.725 1.00 97.25 141 GLU A O 1
ATOM 1091 N N . ILE A 1 142 ? 1.814 4.305 7.349 1.00 95.50 142 ILE A N 1
ATOM 1092 C CA . ILE A 1 142 ? 1.856 3.758 5.985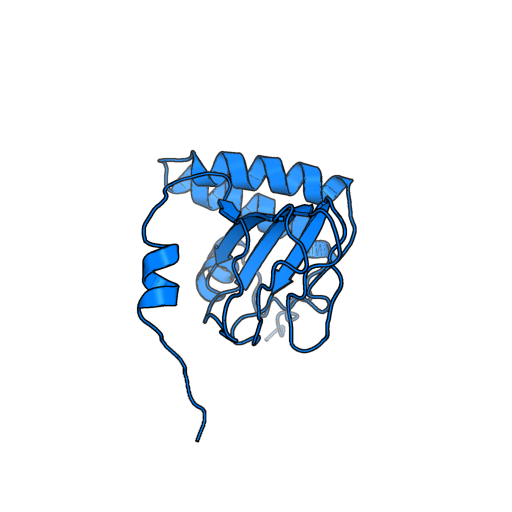 1.00 95.50 142 ILE A CA 1
ATOM 1093 C C . ILE A 1 142 ? 0.633 4.223 5.185 1.00 95.50 142 ILE A C 1
ATOM 1095 O O . ILE A 1 142 ? 0.788 4.709 4.060 1.00 95.50 142 ILE A O 1
ATOM 1099 N N . ALA A 1 143 ? -0.567 4.102 5.758 1.00 94.88 143 ALA A N 1
ATOM 1100 C CA . ALA A 1 143 ? -1.812 4.525 5.127 1.00 94.88 143 ALA A CA 1
ATOM 1101 C C . ALA A 1 143 ? -1.786 6.021 4.782 1.00 94.88 143 ALA A C 1
ATOM 1103 O O . ALA A 1 143 ? -2.058 6.388 3.639 1.00 94.88 143 ALA A O 1
ATOM 1104 N N . ASP A 1 144 ? -1.352 6.870 5.714 1.00 95.06 144 ASP A N 1
ATOM 1105 C CA . ASP A 1 144 ? -1.219 8.315 5.511 1.00 95.06 144 ASP A CA 1
ATOM 1106 C C . ASP A 1 144 ? -0.229 8.656 4.392 1.00 95.06 144 ASP A C 1
ATOM 1108 O O . ASP A 1 144 ? -0.446 9.586 3.606 1.00 95.06 144 ASP A O 1
ATOM 1112 N N . ARG A 1 145 ? 0.861 7.888 4.256 1.00 95.06 145 ARG A N 1
ATOM 1113 C CA . ARG A 1 145 ? 1.858 8.145 3.200 1.00 95.06 145 ARG A CA 1
ATOM 1114 C C . ARG A 1 145 ? 1.314 7.809 1.825 1.00 95.06 145 ARG A C 1
ATOM 1116 O O . ARG A 1 145 ? 1.654 8.507 0.866 1.00 95.06 145 ARG A O 1
ATOM 1123 N N . LEU A 1 146 ? 0.461 6.794 1.745 1.00 94.44 146 LEU A N 1
ATOM 1124 C CA . LEU A 1 146 ? -0.190 6.344 0.519 1.00 94.44 146 LEU A CA 1
ATOM 1125 C C . LEU A 1 146 ? -1.506 7.078 0.231 1.00 94.44 146 LEU A C 1
ATOM 1127 O O . LEU A 1 146 ? -1.994 7.028 -0.898 1.00 94.44 146 LEU A O 1
ATOM 1131 N N . ARG A 1 147 ? -2.051 7.815 1.205 1.00 93.38 147 ARG A N 1
ATOM 1132 C CA . ARG A 1 147 ? -3.339 8.511 1.114 1.00 93.38 147 ARG A CA 1
ATOM 1133 C C . ARG A 1 147 ? -3.515 9.387 -0.134 1.00 93.38 147 ARG A C 1
ATOM 1135 O O . ARG A 1 147 ? -4.611 9.347 -0.693 1.00 93.38 147 ARG A O 1
ATOM 1142 N N . PRO A 1 148 ? -2.501 10.127 -0.632 1.00 93.38 148 PRO A N 1
ATOM 1143 C CA . PRO A 1 148 ? -2.636 10.929 -1.855 1.00 93.38 148 PRO A CA 1
ATOM 1144 C C . PRO A 1 148 ? -2.821 10.115 -3.142 1.00 93.38 148 PRO A C 1
ATOM 1146 O O . PRO A 1 148 ? -3.263 10.664 -4.146 1.00 93.38 148 PRO A O 1
ATOM 1149 N N . HIS A 1 149 ? -2.489 8.823 -3.119 1.00 92.31 149 HIS A N 1
ATOM 1150 C CA . HIS A 1 149 ? -2.695 7.894 -4.232 1.00 92.31 149 HIS A CA 1
ATOM 1151 C C . HIS A 1 149 ? -3.977 7.062 -4.073 1.00 92.31 149 HIS A C 1
ATOM 1153 O O . HIS A 1 149 ? -4.323 6.289 -4.969 1.00 92.31 149 HIS A O 1
ATOM 1159 N N . ALA A 1 150 ? -4.669 7.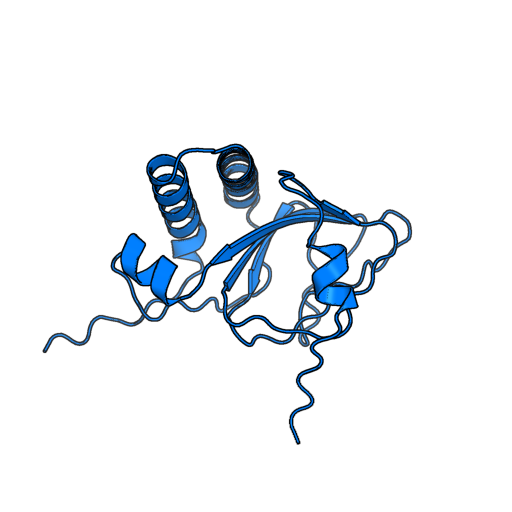212 -2.940 1.00 93.12 150 ALA A N 1
ATOM 1160 C CA . ALA A 1 150 ? -5.884 6.488 -2.616 1.00 93.12 150 ALA A CA 1
ATOM 1161 C C . ALA A 1 150 ? -7.129 7.350 -2.847 1.00 93.12 150 ALA A C 1
ATOM 1163 O O . ALA A 1 150 ? -7.221 8.509 -2.432 1.00 93.12 150 ALA A O 1
ATOM 1164 N N . HIS A 1 151 ? -8.145 6.726 -3.420 1.00 92.38 151 HIS A N 1
ATOM 1165 C CA . HIS A 1 151 ? -9.523 7.167 -3.314 1.00 92.38 151 HIS A CA 1
ATOM 1166 C C . HIS A 1 151 ? -10.146 6.493 -2.093 1.00 92.38 151 HIS A C 1
ATOM 1168 O O . HIS A 1 151 ? -9.918 5.311 -1.862 1.00 92.38 151 HIS A O 1
ATOM 1174 N N . VAL A 1 152 ? -10.944 7.231 -1.327 1.00 88.88 152 VAL A N 1
ATOM 1175 C CA . VAL A 1 152 ? -11.778 6.666 -0.257 1.00 88.88 152 VAL A CA 1
ATOM 1176 C C . VAL A 1 152 ? -13.230 6.978 -0.573 1.00 88.88 152 VAL A C 1
ATOM 1178 O O . VAL A 1 152 ? -13.533 8.035 -1.145 1.00 88.88 152 VAL A O 1
ATOM 1181 N N . ALA A 1 153 ? -14.138 6.078 -0.211 1.00 84.56 153 ALA A N 1
ATOM 1182 C CA . ALA A 1 153 ? -15.555 6.359 -0.346 1.00 84.56 153 ALA A CA 1
ATOM 1183 C C . ALA A 1 153 ? -15.898 7.583 0.516 1.00 84.56 153 ALA A C 1
ATOM 1185 O O . ALA A 1 153 ? -15.547 7.650 1.697 1.00 84.56 153 ALA A O 1
ATOM 1186 N N . ARG A 1 154 ? -16.594 8.576 -0.057 1.00 70.06 154 ARG A N 1
ATOM 1187 C CA . ARG A 1 154 ? -17.164 9.643 0.774 1.00 70.06 154 ARG A CA 1
ATOM 1188 C C . ARG A 1 154 ? -18.161 8.986 1.715 1.00 70.06 154 ARG A C 1
ATOM 1190 O O . ARG A 1 154 ? -19.045 8.270 1.249 1.00 70.06 154 ARG A O 1
ATOM 1197 N N . ARG A 1 155 ? -18.049 9.265 3.015 1.00 57.50 155 ARG A N 1
ATOM 1198 C CA . ARG A 1 155 ? -19.125 8.969 3.963 1.00 57.50 155 ARG A CA 1
ATOM 1199 C C . ARG A 1 155 ? -20.412 9.563 3.395 1.00 57.50 155 ARG A C 1
ATOM 1201 O O . ARG A 1 155 ? -20.522 10.783 3.283 1.00 57.50 155 ARG A O 1
ATOM 1208 N N . SER A 1 156 ? -21.357 8.710 3.012 1.00 50.94 156 SER A N 1
ATOM 1209 C CA . SER A 1 156 ? -22.732 9.139 2.801 1.00 50.94 156 SER A CA 1
ATOM 1210 C C . SER A 1 156 ? -23.191 9.714 4.136 1.00 50.94 156 SER A C 1
ATOM 1212 O O . SER A 1 156 ? -23.301 8.978 5.113 1.00 50.94 156 SER A O 1
ATOM 1214 N N . GLN A 1 157 ? -23.343 11.036 4.212 1.00 43.41 157 GLN A N 1
ATOM 1215 C CA . GLN A 1 157 ? -24.046 11.656 5.328 1.00 43.41 157 GLN A CA 1
ATOM 1216 C C . GLN A 1 157 ? -25.473 11.103 5.275 1.00 43.41 157 GLN A C 1
ATOM 1218 O O . GLN A 1 157 ? -26.214 11.419 4.345 1.00 43.41 157 GLN A O 1
ATOM 1223 N N . MET A 1 158 ? -25.786 10.187 6.192 1.00 35.34 158 MET A N 1
ATOM 1224 C CA . MET A 1 158 ? -27.165 9.868 6.557 1.00 35.34 158 MET A CA 1
ATOM 1225 C C . MET A 1 158 ? -27.668 10.926 7.527 1.00 35.34 158 MET A C 1
ATOM 1227 O O . MET A 1 158 ? -26.860 11.345 8.390 1.00 35.34 158 MET A O 1
#